Protein AF-A0A3M1Q1D4-F1 (afdb_monomer_lite)

pLDDT: mean 70.72, std 17.5, range [44.91, 97.62]

Secondary structure (DSSP, 8-state):
---PPP----PPPPP---------------PPP-------------------------------SGGGTT-EEEETTEEEEEEEE--BTTTTBPPEEEEE--TTSPBP-PPPS------TT-PPP--------------------PPPP-

Structure (mmCIF, N/CA/C/O backbone):
data_AF-A0A3M1Q1D4-F1
#
_entry.id   AF-A0A3M1Q1D4-F1
#
loop_
_atom_site.group_PDB
_atom_site.id
_atom_site.type_symbol
_atom_site.label_atom_id
_atom_site.label_alt_id
_atom_site.label_comp_id
_atom_site.label_asym_id
_atom_site.label_entity_id
_atom_site.label_seq_id
_atom_site.pdbx_PDB_ins_code
_atom_site.Cartn_x
_atom_site.Cartn_y
_atom_site.Cartn_z
_atom_site.occupancy
_atom_site.B_iso_or_equiv
_atom_site.auth_seq_id
_atom_site.auth_comp_id
_atom_site.auth_asym_id
_atom_site.auth_atom_id
_atom_site.pdbx_PDB_model_num
ATOM 1 N N . MET A 1 1 ? 6.953 40.948 -4.117 1.00 52.94 1 MET A N 1
ATOM 2 C CA . MET A 1 1 ? 7.779 40.137 -5.038 1.00 52.94 1 MET A CA 1
ATOM 3 C C . MET A 1 1 ? 7.141 38.756 -5.130 1.00 52.94 1 MET A C 1
ATOM 5 O O . MET A 1 1 ? 7.172 38.025 -4.154 1.00 52.94 1 MET A O 1
ATOM 9 N N . ARG A 1 2 ? 6.423 38.461 -6.221 1.00 51.28 2 ARG A N 1
ATOM 10 C CA . ARG A 1 2 ? 5.709 37.189 -6.429 1.00 51.28 2 ARG A CA 1
ATOM 11 C C . ARG A 1 2 ? 6.562 36.314 -7.350 1.00 51.28 2 ARG A C 1
ATOM 13 O O . ARG A 1 2 ? 6.656 36.621 -8.533 1.00 51.28 2 ARG A O 1
ATOM 20 N N . SER A 1 3 ? 7.201 35.281 -6.807 1.00 56.69 3 SER A N 1
ATOM 21 C CA . SER A 1 3 ? 7.937 34.296 -7.607 1.00 56.69 3 SER A CA 1
ATOM 22 C C . SER A 1 3 ? 6.979 33.238 -8.142 1.00 56.69 3 SER A C 1
ATOM 24 O O . SER A 1 3 ? 6.451 32.424 -7.389 1.00 56.69 3 SER A O 1
ATOM 26 N N . SER A 1 4 ? 6.763 33.270 -9.454 1.00 66.25 4 SER A N 1
ATOM 27 C CA . SER A 1 4 ? 6.156 32.187 -10.226 1.00 66.25 4 SER A CA 1
ATOM 28 C C . SER A 1 4 ? 7.163 31.048 -10.386 1.00 66.25 4 SER A C 1
ATOM 30 O O . SER A 1 4 ? 8.251 31.264 -10.916 1.00 66.25 4 SER A O 1
ATOM 32 N N . HIS A 1 5 ? 6.800 29.831 -9.980 1.00 55.78 5 HIS A N 1
ATOM 33 C CA . HIS A 1 5 ? 7.556 28.628 -10.333 1.00 55.78 5 HIS A CA 1
ATOM 34 C C . HIS A 1 5 ? 7.029 28.022 -11.647 1.00 55.78 5 HIS A C 1
ATOM 36 O O . HIS A 1 5 ? 5.810 27.917 -11.817 1.00 55.78 5 HIS A O 1
ATOM 42 N N . PRO A 1 6 ? 7.908 27.617 -12.583 1.00 63.44 6 PRO A N 1
ATOM 43 C CA . PRO A 1 6 ? 7.500 27.000 -13.838 1.00 63.44 6 PRO A CA 1
ATOM 44 C C . PRO A 1 6 ? 7.075 25.534 -13.667 1.00 63.44 6 PRO A C 1
ATOM 46 O O . PRO A 1 6 ? 7.658 24.753 -12.916 1.00 63.44 6 PRO A O 1
ATOM 49 N N . LYS A 1 7 ? 6.038 25.182 -14.428 1.00 62.94 7 LYS A N 1
ATOM 50 C CA . LYS A 1 7 ? 5.398 23.871 -14.559 1.00 62.94 7 LYS A CA 1
ATOM 51 C C . LYS A 1 7 ? 6.328 22.917 -15.321 1.00 62.94 7 LYS A C 1
ATOM 53 O O . LYS A 1 7 ? 6.507 23.071 -16.525 1.00 62.94 7 LYS A O 1
ATOM 58 N N . ALA A 1 8 ? 6.924 21.945 -14.631 1.00 61.56 8 ALA A N 1
ATOM 59 C CA . ALA A 1 8 ? 7.730 20.904 -15.265 1.00 61.56 8 ALA A CA 1
ATOM 60 C C . ALA A 1 8 ? 6.822 19.950 -16.063 1.00 61.56 8 ALA A C 1
ATOM 62 O O . ALA A 1 8 ? 6.013 19.213 -15.496 1.00 61.56 8 ALA A O 1
ATOM 63 N N . GLY A 1 9 ? 6.932 20.008 -17.391 1.00 56.81 9 GLY A N 1
ATOM 64 C CA . GLY A 1 9 ? 6.294 19.075 -18.312 1.00 56.81 9 GLY A CA 1
ATOM 65 C C . GLY A 1 9 ? 6.903 17.680 -18.182 1.00 56.81 9 GLY A C 1
ATOM 66 O O . GLY A 1 9 ? 8.122 17.519 -18.195 1.00 56.81 9 GLY A O 1
ATOM 67 N N . ARG A 1 10 ? 6.048 16.663 -18.054 1.00 59.97 10 ARG A N 1
ATOM 68 C CA . ARG A 1 10 ? 6.450 15.257 -18.141 1.00 59.97 10 ARG A CA 1
ATOM 69 C C . ARG A 1 10 ? 6.722 14.911 -19.606 1.00 59.97 10 ARG A C 1
ATOM 71 O O . ARG A 1 10 ? 5.792 14.901 -20.408 1.00 59.97 10 ARG A O 1
ATOM 78 N N . LEU A 1 11 ? 7.977 14.612 -19.936 1.00 61.53 11 LEU A N 1
ATOM 79 C CA . LEU A 1 11 ? 8.327 13.888 -21.156 1.00 61.53 11 LEU A CA 1
ATOM 80 C C . LEU A 1 11 ? 7.963 12.407 -20.973 1.00 61.53 11 LEU A C 1
ATOM 82 O O . LEU A 1 11 ? 8.392 11.780 -20.005 1.00 61.53 11 LEU A O 1
ATOM 86 N N . LEU A 1 12 ? 7.169 11.861 -21.895 1.00 60.12 12 LEU A N 1
ATOM 87 C CA . LEU A 1 12 ? 6.969 10.419 -22.044 1.00 60.12 12 LEU A CA 1
ATOM 88 C C . LEU A 1 12 ? 8.218 9.795 -22.695 1.00 60.12 12 LEU A C 1
ATOM 90 O O . LEU A 1 12 ? 8.723 10.366 -23.666 1.00 60.12 12 LEU A O 1
ATOM 94 N N . PRO A 1 13 ? 8.692 8.623 -22.241 1.00 62.81 13 PRO A N 1
ATOM 95 C CA . PRO A 1 13 ? 9.673 7.849 -22.990 1.00 62.81 13 PRO A CA 1
ATOM 96 C C . PRO A 1 13 ? 9.025 7.127 -24.192 1.00 62.81 13 PRO A C 1
ATOM 98 O O . PRO A 1 13 ? 7.859 6.727 -24.114 1.00 62.81 13 PRO A O 1
ATOM 101 N N . PRO A 1 14 ? 9.765 6.940 -25.303 1.00 59.53 14 PRO A N 1
ATOM 102 C CA . PRO A 1 14 ? 9.305 6.176 -26.457 1.00 59.53 14 PRO A CA 1
ATOM 103 C C . PRO A 1 14 ? 9.261 4.670 -26.165 1.00 59.53 14 PRO A C 1
ATOM 105 O O . PRO A 1 14 ? 10.120 4.119 -25.479 1.00 59.53 14 PRO A O 1
ATOM 108 N N . ALA A 1 15 ? 8.249 4.016 -26.734 1.00 53.25 15 ALA A N 1
ATOM 109 C CA . ALA A 1 15 ? 8.071 2.573 -26.734 1.00 53.25 15 ALA A CA 1
ATOM 110 C C . ALA A 1 15 ? 9.218 1.881 -27.488 1.00 53.25 15 ALA A C 1
ATOM 112 O O . ALA A 1 15 ? 9.375 2.063 -28.696 1.00 53.25 15 ALA A O 1
ATOM 113 N N . THR A 1 16 ? 9.995 1.060 -26.785 1.00 62.22 16 THR A N 1
ATOM 114 C CA . THR A 1 16 ? 11.012 0.206 -27.402 1.00 62.22 16 THR A CA 1
ATOM 115 C C . THR A 1 16 ? 10.384 -1.139 -27.746 1.00 62.22 16 THR A C 1
ATOM 117 O O . THR A 1 16 ? 10.180 -1.990 -26.884 1.00 62.22 16 THR A O 1
ATOM 120 N N . ALA A 1 17 ? 10.054 -1.312 -29.023 1.00 52.94 17 ALA A N 1
ATOM 121 C CA . ALA A 1 17 ? 9.758 -2.604 -29.622 1.00 52.94 17 ALA A CA 1
ATOM 122 C C . ALA A 1 17 ? 11.073 -3.329 -29.962 1.00 52.94 17 ALA A C 1
ATOM 124 O O . ALA A 1 17 ? 11.974 -2.735 -30.551 1.00 52.94 17 ALA A O 1
ATOM 125 N N . GLY A 1 18 ? 11.166 -4.617 -29.627 1.00 45.88 18 GLY A N 1
ATOM 126 C CA . GLY A 1 18 ? 12.268 -5.500 -30.024 1.00 45.88 18 GLY A CA 1
ATOM 127 C C . GLY A 1 18 ? 12.578 -6.529 -28.935 1.00 45.88 18 GLY A C 1
ATOM 128 O O . GLY A 1 18 ? 12.515 -6.214 -27.758 1.00 45.88 18 GLY A O 1
ATOM 129 N N . LEU A 1 19 ? 12.940 -7.775 -29.207 1.00 52.81 19 LEU A N 1
ATOM 130 C CA . LEU A 1 19 ? 13.033 -8.555 -30.436 1.00 52.81 19 LEU A CA 1
ATOM 131 C C . LEU A 1 19 ? 13.211 -10.002 -29.935 1.00 52.81 19 LEU A C 1
ATOM 133 O O . LEU A 1 19 ? 13.942 -10.235 -28.972 1.00 52.81 19 LEU A O 1
ATOM 137 N N . ILE A 1 20 ? 12.506 -10.960 -30.534 1.00 52.69 20 ILE A N 1
ATOM 138 C CA . ILE A 1 20 ? 12.582 -12.380 -30.172 1.00 52.69 20 ILE A CA 1
ATOM 139 C C . ILE A 1 20 ? 13.981 -12.903 -30.519 1.00 52.69 20 ILE A C 1
ATOM 141 O O . ILE A 1 20 ? 14.384 -12.849 -31.678 1.00 52.69 20 ILE A O 1
ATOM 145 N N . ALA A 1 21 ? 14.691 -13.458 -29.535 1.00 53.59 21 ALA A N 1
ATOM 146 C CA . ALA A 1 21 ? 15.892 -14.255 -29.757 1.00 53.59 21 ALA A CA 1
ATOM 147 C C . ALA A 1 21 ? 15.662 -15.673 -29.223 1.00 53.59 21 ALA A C 1
ATOM 149 O O . ALA A 1 21 ? 15.759 -15.943 -28.026 1.00 53.59 21 ALA A O 1
ATOM 150 N N . ALA A 1 22 ? 15.332 -16.576 -30.145 1.00 52.97 22 ALA A N 1
ATOM 151 C CA . ALA A 1 22 ? 15.407 -18.010 -29.934 1.00 52.97 22 ALA A CA 1
ATOM 152 C C . ALA A 1 22 ? 16.884 -18.412 -29.806 1.00 52.97 22 ALA A C 1
ATOM 154 O O . ALA A 1 22 ? 17.673 -18.199 -30.724 1.00 52.97 22 ALA A O 1
ATOM 155 N N . GLY A 1 23 ? 17.252 -18.988 -28.664 1.00 46.62 23 GLY A N 1
ATOM 156 C CA . GLY A 1 23 ? 18.601 -19.469 -28.380 1.00 46.62 23 GLY A CA 1
ATOM 157 C C . GLY A 1 23 ? 18.555 -20.830 -27.701 1.00 46.62 23 GLY A C 1
ATOM 158 O O . GLY A 1 23 ? 18.811 -20.942 -26.507 1.00 46.62 23 GLY A O 1
ATOM 159 N N . MET A 1 24 ? 18.203 -21.865 -28.466 1.00 51.44 24 MET A N 1
ATOM 160 C CA . MET A 1 24 ? 18.479 -23.258 -28.113 1.00 51.44 24 MET A CA 1
ATOM 161 C C . MET A 1 24 ? 19.984 -23.505 -28.218 1.00 51.44 24 MET A C 1
ATOM 163 O O . MET A 1 24 ? 20.507 -23.530 -29.327 1.00 51.44 24 MET A O 1
ATOM 167 N N . LEU A 1 25 ? 20.658 -23.784 -27.101 1.00 61.81 25 LEU A N 1
ATOM 168 C CA . LEU A 1 25 ? 21.885 -24.582 -27.112 1.00 61.81 25 LEU A CA 1
ATOM 169 C C . LEU A 1 25 ? 21.900 -25.543 -25.918 1.00 61.81 25 LEU A C 1
ATOM 171 O O . LEU A 1 25 ? 22.010 -25.150 -24.758 1.00 61.81 25 LEU A O 1
ATOM 175 N N . LEU A 1 26 ? 21.776 -26.824 -26.265 1.0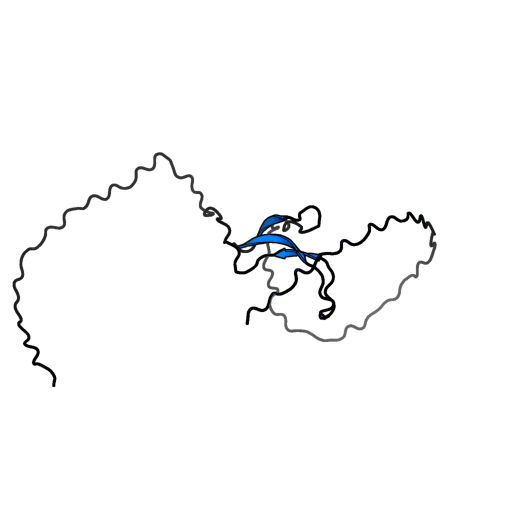0 50.53 26 LEU A N 1
ATOM 176 C CA . LEU A 1 26 ? 22.012 -27.997 -25.434 1.00 50.53 26 LEU A CA 1
ATOM 177 C C . LEU A 1 26 ? 23.382 -27.909 -24.744 1.00 50.53 26 LEU A C 1
ATOM 179 O O . LEU A 1 26 ? 24.404 -27.739 -25.408 1.00 50.53 26 LEU A O 1
ATOM 183 N N . ARG A 1 27 ? 23.422 -28.169 -23.434 1.00 52.00 27 ARG A N 1
ATOM 184 C CA . ARG A 1 27 ? 24.630 -28.662 -22.764 1.00 52.00 27 ARG A CA 1
ATOM 185 C C . ARG A 1 27 ? 24.367 -30.044 -22.188 1.00 52.00 27 ARG A C 1
ATOM 187 O O . ARG A 1 27 ? 23.690 -30.204 -21.178 1.00 52.00 27 ARG A O 1
ATOM 194 N N . ALA A 1 28 ? 24.910 -31.029 -22.890 1.00 49.28 28 ALA A N 1
ATOM 195 C CA . ALA A 1 28 ? 25.091 -32.385 -22.418 1.00 49.28 28 ALA A CA 1
ATOM 196 C C . ALA A 1 28 ? 26.259 -32.453 -21.418 1.00 49.28 28 ALA A C 1
ATOM 198 O O . ALA A 1 28 ? 27.289 -31.819 -21.632 1.00 49.28 28 ALA A O 1
ATOM 199 N N . GLY A 1 29 ? 26.094 -33.293 -20.393 1.00 49.72 29 GLY A N 1
ATOM 200 C CA . GLY A 1 29 ? 27.177 -34.056 -19.771 1.00 49.72 29 GLY A CA 1
ATOM 201 C C . GLY A 1 29 ? 28.006 -33.357 -18.694 1.00 49.72 29 GLY A C 1
ATOM 202 O O . GLY A 1 29 ? 28.889 -32.567 -19.002 1.00 49.72 29 GLY A O 1
ATOM 203 N N . ALA A 1 30 ? 27.797 -33.757 -17.437 1.00 49.31 30 ALA A N 1
ATOM 204 C CA . ALA A 1 30 ? 28.830 -34.405 -16.618 1.00 49.31 30 ALA A CA 1
ATOM 205 C C . ALA A 1 30 ? 28.286 -34.670 -15.207 1.00 49.31 30 ALA A C 1
ATOM 207 O O . ALA A 1 30 ? 28.019 -33.748 -14.441 1.00 49.31 30 ALA A O 1
ATOM 208 N N . THR A 1 31 ? 28.152 -35.947 -14.868 1.00 51.12 31 THR A N 1
ATOM 209 C CA . THR A 1 31 ? 27.943 -36.441 -13.506 1.00 51.12 31 THR A CA 1
ATOM 210 C C . THR A 1 31 ? 29.311 -36.610 -12.841 1.00 51.12 31 THR A C 1
ATOM 212 O O . THR A 1 31 ? 30.090 -37.435 -13.319 1.00 51.12 31 THR A O 1
ATOM 215 N N . PRO A 1 32 ? 29.630 -35.910 -11.742 1.00 59.16 32 PRO A N 1
ATOM 216 C CA . PRO A 1 32 ? 30.645 -36.389 -10.816 1.00 59.16 32 PRO A CA 1
ATOM 217 C C . PRO A 1 32 ? 29.986 -37.143 -9.655 1.00 59.16 32 PRO A C 1
ATOM 219 O O . PRO A 1 32 ? 29.130 -36.626 -8.937 1.00 59.16 32 PRO A O 1
ATOM 222 N N . LEU A 1 33 ? 30.403 -38.397 -9.501 1.00 55.31 33 LEU A N 1
ATOM 223 C CA . LEU A 1 33 ? 30.164 -39.228 -8.329 1.00 55.31 33 LEU A CA 1
ATOM 224 C C . LEU A 1 33 ? 30.919 -38.658 -7.112 1.00 55.31 33 LEU A C 1
ATOM 226 O O . LEU A 1 33 ? 32.084 -38.295 -7.225 1.00 55.31 33 LEU A O 1
ATOM 230 N N . ALA A 1 34 ? 30.222 -38.636 -5.973 1.00 51.66 34 ALA A N 1
ATOM 231 C CA . ALA A 1 34 ? 30.690 -38.835 -4.595 1.00 51.66 34 ALA A CA 1
ATOM 232 C C . ALA A 1 34 ? 32.021 -38.203 -4.125 1.00 51.66 34 ALA A C 1
ATOM 234 O O . ALA A 1 34 ? 33.092 -38.676 -4.485 1.00 51.66 34 ALA A O 1
ATOM 235 N N . GLN A 1 35 ? 31.945 -37.308 -3.125 1.00 55.06 35 GLN A N 1
ATOM 236 C CA . GLN A 1 35 ? 32.935 -37.255 -2.035 1.00 55.06 35 GLN A CA 1
ATOM 237 C C . GLN A 1 35 ? 32.271 -37.003 -0.662 1.00 55.06 35 GLN A C 1
ATOM 239 O O . GLN A 1 35 ? 31.795 -35.916 -0.353 1.00 55.06 35 GLN A O 1
ATOM 244 N N . THR A 1 36 ? 32.262 -38.069 0.144 1.00 53.00 36 THR A N 1
ATOM 245 C CA . THR A 1 36 ? 32.440 -38.135 1.616 1.00 53.00 36 THR A CA 1
ATOM 246 C C . THR A 1 36 ? 33.595 -37.200 2.049 1.00 53.00 36 THR A C 1
ATOM 248 O O . THR A 1 36 ? 34.565 -37.113 1.312 1.00 53.00 36 THR A O 1
ATOM 251 N N . SER A 1 37 ? 33.682 -36.518 3.201 1.00 60.50 37 SER A N 1
ATOM 252 C CA . SER A 1 37 ? 32.949 -36.482 4.478 1.00 60.50 37 SER A CA 1
ATOM 253 C C . SER A 1 37 ? 33.583 -35.346 5.355 1.00 60.50 37 SER A C 1
ATOM 255 O O . SER A 1 37 ? 34.005 -34.345 4.779 1.00 60.50 37 SER A O 1
ATOM 257 N N . PRO A 1 38 ? 33.660 -35.398 6.701 1.00 60.34 38 PRO A N 1
ATOM 258 C CA . PRO A 1 38 ? 32.968 -34.510 7.633 1.00 60.34 38 PRO A CA 1
ATOM 259 C C . PRO A 1 38 ? 33.905 -33.502 8.331 1.00 60.34 38 PRO A C 1
ATOM 261 O O . PRO A 1 38 ? 34.955 -33.870 8.852 1.00 60.34 38 PRO A O 1
ATOM 264 N N . ASN A 1 39 ? 33.512 -32.231 8.430 1.00 52.38 39 ASN A N 1
ATOM 265 C CA . ASN A 1 39 ? 34.173 -31.295 9.347 1.00 52.38 39 ASN A CA 1
ATOM 266 C C . ASN A 1 39 ? 33.213 -30.184 9.806 1.00 52.38 39 ASN A C 1
ATOM 268 O O . ASN A 1 39 ? 33.340 -29.029 9.416 1.00 52.38 39 ASN A O 1
ATO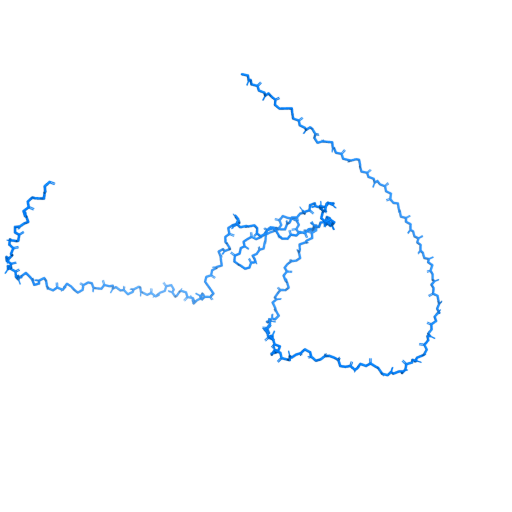M 272 N N . GLN A 1 40 ? 32.203 -30.549 10.602 1.00 51.38 40 GLN A N 1
ATOM 273 C CA . GLN A 1 40 ? 31.429 -29.589 11.395 1.00 51.38 40 GLN A CA 1
ATOM 274 C C . GLN A 1 40 ? 31.769 -29.803 12.866 1.00 51.38 40 GLN A C 1
ATOM 276 O O . GLN A 1 40 ? 31.093 -30.537 13.584 1.00 51.38 40 GLN A O 1
ATOM 281 N N . SER A 1 41 ? 32.866 -29.179 13.287 1.00 59.19 41 SER A N 1
ATOM 282 C CA . SER A 1 41 ? 33.208 -29.029 14.696 1.00 59.19 41 SER A CA 1
ATOM 283 C C . SER A 1 41 ? 32.782 -27.635 15.147 1.00 59.19 41 SER A C 1
ATOM 285 O O . SER A 1 41 ? 33.429 -26.655 14.803 1.00 59.19 41 SER A O 1
ATOM 287 N N . GLY A 1 42 ? 31.687 -27.595 15.907 1.00 54.03 42 GLY A N 1
ATOM 288 C CA . GLY A 1 42 ? 31.493 -26.692 17.039 1.00 54.03 42 GLY A CA 1
ATOM 289 C C . GLY A 1 42 ? 31.290 -25.205 16.761 1.00 54.03 42 GLY A C 1
ATOM 290 O O . GLY A 1 42 ? 32.240 -24.443 16.807 1.00 54.03 42 GLY A O 1
ATOM 291 N N . GLU A 1 43 ? 30.029 -24.780 16.718 1.00 47.59 43 GLU A N 1
ATOM 292 C CA . GLU A 1 43 ? 29.584 -23.717 17.624 1.00 47.59 43 GLU A CA 1
ATOM 293 C C . GLU A 1 43 ? 28.082 -23.877 17.875 1.00 47.59 43 GLU A C 1
ATOM 295 O O . GLU A 1 43 ? 27.269 -23.927 16.956 1.00 47.59 43 GLU A O 1
ATOM 300 N N . SER A 1 44 ? 27.741 -24.082 19.143 1.00 56.25 44 SER A N 1
ATOM 301 C CA . SER A 1 44 ? 26.389 -24.320 19.630 1.00 56.25 44 SER A CA 1
ATOM 302 C C . SER A 1 44 ? 25.809 -22.976 20.072 1.00 56.25 44 SER A C 1
ATOM 304 O O . SER A 1 44 ? 26.208 -22.487 21.132 1.00 56.25 44 SER A O 1
ATOM 306 N N . PRO A 1 45 ? 24.909 -22.324 19.312 1.00 53.78 45 PRO A N 1
ATOM 307 C CA . PRO A 1 45 ? 24.090 -21.278 19.890 1.00 53.78 45 PRO A CA 1
ATOM 308 C C . PRO A 1 45 ? 23.071 -21.953 20.808 1.00 53.78 45 PRO A C 1
ATOM 310 O O . PRO A 1 45 ? 22.338 -22.853 20.397 1.00 53.78 45 PRO A O 1
ATOM 313 N N . ALA A 1 46 ? 23.074 -21.533 22.072 1.00 52.69 46 ALA A N 1
ATOM 314 C CA . ALA A 1 46 ? 22.119 -21.943 23.086 1.00 52.69 46 ALA A CA 1
ATOM 315 C C . ALA A 1 46 ? 20.704 -22.032 22.496 1.00 52.69 46 ALA A C 1
ATOM 317 O O . ALA A 1 46 ? 20.175 -21.057 21.959 1.00 52.69 46 ALA A O 1
ATOM 318 N N . ALA A 1 47 ? 20.117 -23.223 22.598 1.00 47.75 47 ALA A N 1
ATOM 319 C CA . ALA A 1 47 ? 18.735 -23.494 22.258 1.00 47.75 47 ALA A CA 1
ATOM 320 C C . ALA A 1 47 ? 17.816 -22.637 23.143 1.00 47.75 47 ALA A C 1
ATOM 322 O O . ALA A 1 47 ? 17.410 -23.042 24.230 1.00 47.75 47 ALA A O 1
ATOM 323 N N . GLY A 1 48 ? 17.480 -21.439 22.668 1.00 50.88 48 GLY A N 1
ATOM 324 C CA . GLY A 1 48 ? 16.166 -20.885 22.951 1.00 50.88 48 GLY A CA 1
ATOM 325 C C . GLY A 1 48 ? 15.117 -21.846 22.378 1.00 50.88 48 GLY A C 1
ATOM 326 O O . GLY A 1 48 ? 15.395 -22.504 21.368 1.00 50.88 48 GLY A O 1
ATOM 327 N N . PRO A 1 49 ? 13.937 -21.984 23.005 1.00 62.56 49 PRO A N 1
ATOM 328 C CA . PRO A 1 49 ? 12.873 -22.787 22.421 1.00 62.56 49 PRO A CA 1
ATOM 329 C C . PRO A 1 49 ? 12.628 -22.299 20.986 1.00 62.56 49 PRO A C 1
ATOM 331 O O . PRO A 1 49 ? 12.620 -21.080 20.767 1.00 62.56 49 PRO A O 1
ATOM 334 N N . PRO A 1 50 ? 12.426 -23.193 19.997 1.00 47.03 50 PRO A N 1
ATOM 335 C CA . PRO A 1 50 ? 11.846 -22.747 18.748 1.00 47.03 50 PRO A CA 1
ATOM 336 C C . PRO A 1 50 ? 10.515 -22.107 19.138 1.00 47.03 50 PRO A C 1
ATOM 338 O O . PRO A 1 50 ? 9.629 -22.774 19.674 1.00 47.03 50 PRO A O 1
ATOM 341 N N . SER A 1 51 ? 10.386 -20.796 18.926 1.00 50.25 51 SER A N 1
ATOM 342 C CA . SER A 1 51 ? 9.071 -20.183 18.792 1.00 50.25 51 SER A CA 1
ATOM 343 C C . SER A 1 51 ? 8.464 -20.766 17.524 1.00 50.25 51 SER A C 1
ATOM 345 O O . SER A 1 51 ? 8.414 -20.126 16.479 1.00 50.25 51 SER A O 1
ATOM 347 N N . SER A 1 52 ? 8.022 -22.016 17.623 1.00 47.97 52 SER A N 1
ATOM 348 C CA . SER A 1 52 ? 6.983 -22.599 16.801 1.00 47.97 52 SER A CA 1
ATOM 349 C C . SER A 1 52 ? 5.697 -21.888 17.199 1.00 47.97 52 SER A C 1
ATOM 351 O O . SER A 1 52 ? 4.812 -22.448 17.838 1.00 47.97 52 SER A O 1
ATOM 353 N N . GLY A 1 53 ? 5.626 -20.598 16.864 1.00 48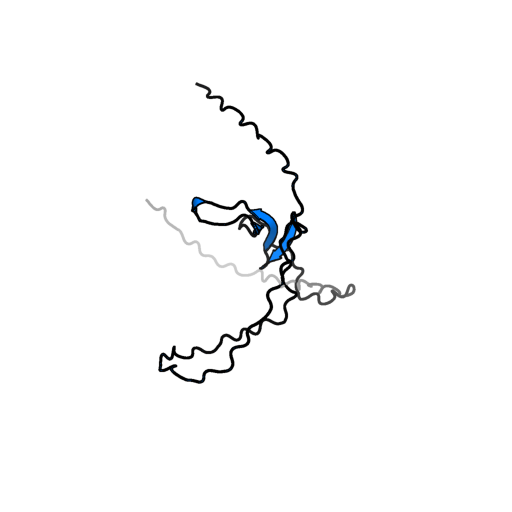.22 53 GLY A N 1
ATOM 354 C CA . GLY A 1 53 ? 4.360 -19.958 16.586 1.00 48.22 53 GLY A CA 1
ATOM 355 C C . GLY A 1 53 ? 3.847 -20.658 15.346 1.00 48.22 53 GLY A C 1
ATOM 356 O O . GLY A 1 53 ? 4.175 -20.270 14.226 1.00 48.22 53 GLY A O 1
ATOM 357 N N . GLU A 1 54 ? 3.154 -21.765 15.573 1.00 44.91 54 GLU A N 1
ATOM 358 C CA . GLU A 1 54 ? 2.415 -22.512 14.578 1.00 44.91 54 GLU A CA 1
ATOM 359 C C . GLU A 1 54 ? 1.411 -21.531 13.973 1.00 44.91 54 GLU A C 1
ATOM 361 O O . GLU A 1 54 ? 0.330 -21.277 14.497 1.00 44.91 54 GLU A O 1
ATOM 366 N N . THR A 1 55 ? 1.841 -20.854 12.911 1.00 51.84 55 THR A N 1
ATOM 367 C CA . THR A 1 55 ? 0.950 -20.062 12.084 1.00 51.84 55 THR A CA 1
ATOM 368 C C . THR A 1 55 ? 0.137 -21.118 11.364 1.00 51.84 55 THR A C 1
ATOM 370 O O . THR A 1 55 ? 0.675 -21.836 10.519 1.00 51.84 55 THR A O 1
ATOM 373 N N . ALA A 1 56 ? -1.132 -21.268 11.757 1.00 59.38 56 ALA A N 1
ATOM 374 C CA . ALA A 1 56 ? -2.128 -22.008 10.988 1.00 59.38 56 ALA A CA 1
ATOM 375 C C . ALA A 1 56 ? -1.943 -21.689 9.492 1.00 59.38 56 ALA A C 1
ATOM 377 O O . ALA A 1 56 ? -1.479 -20.584 9.204 1.00 59.38 56 ALA A O 1
ATOM 378 N N . PRO A 1 57 ? -2.269 -22.592 8.546 1.00 45.66 57 PRO A N 1
ATOM 379 C CA . PRO A 1 57 ? -2.195 -22.303 7.115 1.00 45.66 57 PRO A CA 1
ATOM 380 C C . PRO A 1 57 ? -3.112 -21.119 6.791 1.00 45.66 57 PRO A C 1
ATOM 382 O O . PRO A 1 57 ? -4.281 -21.268 6.453 1.00 45.66 57 PRO A O 1
ATOM 385 N N . GLY A 1 58 ? -2.570 -19.922 6.989 1.00 49.44 58 GLY A N 1
ATOM 386 C CA . GLY A 1 58 ? -3.189 -18.657 6.711 1.00 49.44 58 GLY A CA 1
ATOM 387 C C . GLY A 1 58 ? -3.252 -18.592 5.212 1.00 49.44 58 GLY A C 1
ATOM 388 O O . GLY A 1 58 ? -2.233 -18.774 4.540 1.00 49.44 58 GLY A O 1
ATOM 389 N N . GLU A 1 59 ? -4.467 -18.409 4.715 1.00 58.50 59 GLU A N 1
ATOM 390 C CA . GLU A 1 59 ? -4.744 -18.073 3.333 1.00 58.50 59 GLU A CA 1
ATOM 391 C C . GLU A 1 59 ? -3.613 -17.188 2.803 1.00 58.50 59 GLU A C 1
ATOM 393 O O . GLU A 1 59 ? -3.327 -16.129 3.371 1.00 58.50 59 GLU A O 1
ATOM 398 N N . ALA A 1 60 ? -2.862 -17.714 1.827 1.00 66.06 60 ALA A N 1
ATOM 399 C CA . ALA A 1 60 ? -1.610 -17.109 1.403 1.00 66.06 60 ALA A CA 1
ATOM 400 C C . ALA A 1 60 ? -1.869 -15.635 1.088 1.00 66.06 60 ALA A C 1
ATOM 402 O O . ALA A 1 60 ? -2.736 -15.330 0.267 1.00 66.06 60 ALA A O 1
ATOM 403 N N . ALA A 1 61 ? -1.147 -14.740 1.772 1.00 70.81 61 ALA A N 1
ATOM 404 C CA . ALA A 1 61 ? -1.326 -13.303 1.624 1.00 70.81 61 ALA A CA 1
ATOM 405 C C . ALA A 1 61 ? -1.417 -12.935 0.132 1.00 70.81 61 ALA A C 1
ATOM 407 O O . ALA A 1 61 ? -0.602 -13.426 -0.664 1.00 70.81 61 ALA A O 1
ATOM 408 N N . PRO A 1 62 ? -2.391 -12.099 -0.270 1.00 85.69 62 PRO A N 1
ATOM 409 C CA . PRO A 1 62 ? -2.603 -11.799 -1.675 1.00 85.69 62 PRO A CA 1
ATOM 410 C C . PRO A 1 62 ? -1.325 -11.210 -2.277 1.00 85.69 62 PRO A C 1
ATOM 412 O O . PRO A 1 62 ? -0.652 -10.363 -1.673 1.00 85.69 62 PRO A O 1
ATOM 415 N N . ARG A 1 63 ? -0.963 -11.689 -3.471 1.00 92.56 63 ARG A N 1
ATOM 416 C CA . ARG A 1 63 ? 0.222 -11.191 -4.174 1.00 92.56 63 ARG A CA 1
ATOM 417 C C . ARG A 1 63 ? -0.018 -9.747 -4.601 1.00 92.56 63 ARG A C 1
ATOM 419 O O . ARG A 1 63 ? -1.102 -9.407 -5.062 1.00 92.56 63 ARG A O 1
ATOM 426 N N . CYS A 1 64 ? 1.012 -8.919 -4.467 1.00 95.94 64 CYS A N 1
ATOM 427 C CA . CYS A 1 64 ? 1.039 -7.589 -5.057 1.00 95.94 64 CYS A CA 1
ATOM 428 C C . CYS A 1 64 ? 2.002 -7.603 -6.243 1.00 95.94 64 CYS A C 1
ATOM 430 O O . CYS A 1 64 ? 3.221 -7.600 -6.074 1.00 95.94 64 CYS A O 1
ATOM 432 N N . ASP A 1 65 ? 1.433 -7.667 -7.439 1.00 96.94 65 ASP A N 1
ATOM 433 C CA . ASP A 1 65 ? 2.131 -7.630 -8.718 1.00 96.94 65 ASP A CA 1
ATOM 434 C C . ASP A 1 65 ? 1.384 -6.700 -9.687 1.00 96.94 65 ASP A C 1
ATOM 436 O O . ASP A 1 65 ? 0.369 -6.100 -9.331 1.00 96.94 65 ASP A O 1
ATOM 440 N N . ALA A 1 66 ? 1.890 -6.570 -10.914 1.00 96.38 66 ALA A N 1
ATOM 441 C CA . ALA A 1 66 ? 1.318 -5.675 -11.916 1.00 96.38 66 ALA A CA 1
ATOM 442 C C . ALA A 1 66 ? -0.154 -5.978 -12.249 1.00 96.38 66 ALA A C 1
ATOM 444 O O . ALA A 1 66 ? -0.897 -5.062 -12.585 1.00 96.38 66 ALA A O 1
ATOM 445 N N . ALA A 1 67 ? -0.594 -7.238 -12.148 1.00 96.31 67 ALA A N 1
ATOM 446 C CA . ALA A 1 67 ? -1.986 -7.601 -12.410 1.00 96.31 67 ALA A CA 1
ATOM 447 C C . ALA A 1 67 ? -2.929 -7.181 -11.268 1.00 96.31 67 ALA A C 1
ATOM 449 O O . ALA A 1 67 ? -4.135 -7.086 -11.477 1.00 96.31 67 ALA A O 1
ATOM 450 N N . HIS A 1 68 ? -2.378 -6.912 -10.082 1.00 95.44 68 HIS A N 1
ATOM 451 C CA . HIS A 1 68 ? -3.113 -6.561 -8.867 1.00 95.44 68 HIS A CA 1
ATOM 452 C C . HIS A 1 68 ? -2.881 -5.104 -8.433 1.00 95.44 68 HIS A C 1
ATOM 454 O O . HIS A 1 68 ? -3.250 -4.717 -7.321 1.00 95.44 68 HIS A O 1
ATOM 460 N N . GLU A 1 69 ? -2.275 -4.276 -9.288 1.00 96.44 69 GLU A N 1
ATOM 461 C CA . GLU A 1 69 ? -2.099 -2.856 -8.999 1.00 96.44 69 GLU A CA 1
ATOM 462 C C . GLU A 1 69 ? -3.456 -2.173 -8.769 1.00 96.44 69 GLU A C 1
ATOM 464 O O . GLU A 1 69 ? -4.402 -2.329 -9.539 1.00 96.44 69 GLU A O 1
ATOM 469 N N . GLY A 1 70 ? -3.554 -1.403 -7.685 1.00 95.56 70 GLY A N 1
ATOM 470 C CA . GLY A 1 70 ? -4.781 -0.714 -7.293 1.00 95.56 70 GLY A CA 1
ATOM 471 C C . GLY A 1 70 ? -5.738 -1.547 -6.436 1.00 95.56 70 GLY A C 1
ATOM 472 O O . GLY A 1 70 ? -6.698 -0.989 -5.905 1.00 95.56 70 GLY A O 1
ATOM 473 N N . ILE A 1 71 ? -5.477 -2.843 -6.239 1.00 95.56 71 ILE A N 1
ATOM 474 C CA . ILE A 1 71 ? -6.267 -3.685 -5.332 1.00 95.56 71 ILE A CA 1
ATOM 475 C C . ILE A 1 71 ? -5.948 -3.334 -3.876 1.00 95.56 71 ILE A C 1
ATOM 477 O O . ILE A 1 71 ? -4.812 -2.998 -3.528 1.00 95.56 71 ILE A O 1
ATOM 481 N N . VAL A 1 72 ? -6.967 -3.423 -3.021 1.00 93.94 72 VAL A N 1
ATOM 482 C CA . VAL A 1 72 ? -6.849 -3.245 -1.572 1.00 93.94 72 VAL A CA 1
ATOM 483 C C . VAL A 1 72 ? -6.948 -4.580 -0.844 1.00 93.94 72 VAL A C 1
ATOM 485 O O . VAL A 1 72 ? -7.736 -5.445 -1.220 1.00 93.94 72 VAL A O 1
ATOM 488 N N . ALA A 1 73 ? -6.161 -4.734 0.215 1.00 92.62 73 ALA A N 1
ATOM 489 C CA . ALA A 1 73 ? -6.201 -5.889 1.101 1.00 92.62 73 ALA A CA 1
ATOM 490 C C . ALA A 1 73 ? -5.992 -5.445 2.550 1.00 92.62 73 ALA A C 1
ATOM 492 O O . ALA A 1 73 ? -5.342 -4.431 2.815 1.00 92.62 73 ALA A O 1
ATOM 493 N N . CYS A 1 74 ? -6.560 -6.196 3.491 1.00 91.25 74 CYS A N 1
ATOM 494 C CA . CYS A 1 74 ? -6.400 -5.913 4.907 1.00 91.25 74 CYS A CA 1
ATOM 495 C C . CYS A 1 74 ? -5.196 -6.663 5.478 1.00 91.25 74 CYS A C 1
ATOM 497 O O . CYS A 1 74 ? -5.168 -7.891 5.443 1.00 91.25 74 CYS A O 1
ATOM 499 N N . PHE A 1 75 ? -4.242 -5.940 6.062 1.00 90.31 75 PHE A N 1
ATOM 500 C CA . PHE A 1 75 ? -3.123 -6.532 6.793 1.00 90.31 75 PHE A CA 1
ATOM 501 C C . PHE A 1 75 ? -3.035 -5.913 8.180 1.00 90.31 75 PHE A C 1
ATOM 503 O O . PHE A 1 75 ? -2.994 -4.694 8.307 1.00 90.31 75 PHE A O 1
ATOM 510 N N . ALA A 1 76 ? -3.010 -6.751 9.220 1.00 89.25 76 ALA A N 1
ATOM 511 C CA . ALA A 1 76 ? -2.896 -6.305 10.612 1.00 89.25 76 ALA A CA 1
ATOM 512 C C . ALA A 1 76 ? -3.885 -5.171 10.976 1.00 89.25 76 ALA A C 1
ATOM 514 O O . ALA A 1 76 ? -3.507 -4.179 11.592 1.00 89.25 76 ALA A O 1
ATOM 515 N N . ASN A 1 77 ? -5.152 -5.316 10.566 1.00 89.19 77 ASN A N 1
ATOM 516 C CA . ASN A 1 77 ? -6.222 -4.329 10.761 1.00 89.19 77 ASN A CA 1
ATOM 517 C C . ASN A 1 77 ? -6.012 -2.975 10.044 1.00 89.19 77 ASN A C 1
ATOM 519 O O . ASN A 1 77 ? -6.680 -1.997 10.367 1.00 89.19 77 ASN A O 1
ATOM 523 N N . VAL A 1 78 ? -5.122 -2.901 9.053 1.00 93.12 78 VAL A N 1
ATOM 524 C CA . VAL A 1 78 ? -4.880 -1.706 8.233 1.00 93.12 78 VAL A CA 1
ATOM 525 C C . VAL A 1 78 ? -5.204 -2.000 6.772 1.00 93.12 78 VAL A C 1
ATOM 527 O O . VAL A 1 78 ? -4.824 -3.040 6.230 1.00 93.12 78 VAL A O 1
ATOM 530 N N . LEU A 1 79 ? -5.908 -1.074 6.118 1.00 93.81 79 LEU A N 1
ATOM 531 C CA . LEU A 1 79 ? -6.234 -1.187 4.702 1.00 93.81 79 LEU A CA 1
ATOM 532 C C . LEU A 1 79 ? -5.017 -0.810 3.845 1.00 93.81 79 LEU A C 1
ATOM 534 O O . LEU A 1 79 ? -4.671 0.366 3.718 1.00 93.81 79 LEU A O 1
ATOM 538 N N . CYS A 1 80 ? -4.388 -1.798 3.220 1.00 95.19 80 CYS A N 1
ATOM 539 C CA . CYS A 1 80 ? -3.223 -1.600 2.365 1.00 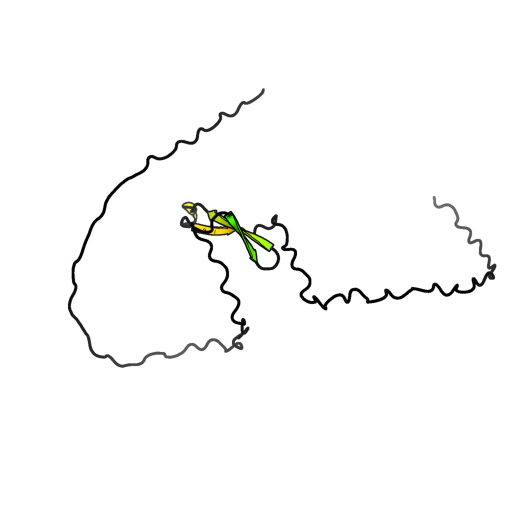95.19 80 CYS A CA 1
ATOM 540 C C . CYS A 1 80 ? -3.603 -1.586 0.887 1.00 95.19 80 CYS A C 1
ATOM 542 O O . CYS A 1 80 ? -4.517 -2.289 0.461 1.00 95.19 80 CYS A O 1
ATOM 544 N N . LEU A 1 81 ? -2.867 -0.809 0.091 1.00 95.88 81 LEU A N 1
ATOM 545 C CA . LEU A 1 81 ? -3.049 -0.708 -1.359 1.00 95.88 81 LEU A CA 1
ATOM 546 C C . LEU A 1 81 ? -1.844 -1.305 -2.084 1.00 95.88 81 LEU A C 1
ATOM 548 O O . LEU A 1 81 ? -0.714 -0.918 -1.795 1.00 95.88 81 LEU A O 1
ATOM 552 N N . CYS A 1 82 ? -2.064 -2.188 -3.054 1.00 97.31 82 CYS A N 1
ATOM 553 C CA . CYS A 1 82 ? -0.986 -2.643 -3.922 1.00 97.31 82 CYS A CA 1
ATOM 554 C C . CYS A 1 82 ? -0.645 -1.550 -4.938 1.00 97.31 82 CYS A C 1
ATOM 556 O O . CYS A 1 82 ? -1.515 -1.085 -5.679 1.00 97.31 82 CYS A O 1
ATOM 558 N N . ARG A 1 83 ? 0.619 -1.119 -4.978 1.00 97.31 83 ARG A N 1
ATOM 559 C CA . ARG A 1 83 ? 1.081 -0.102 -5.931 1.00 97.31 83 ARG A CA 1
ATOM 560 C C . ARG A 1 83 ? 2.511 -0.324 -6.390 1.00 97.31 83 ARG A C 1
ATOM 562 O O . ARG A 1 83 ? 3.317 -0.941 -5.692 1.00 97.31 83 ARG A O 1
ATOM 569 N N . PHE A 1 84 ? 2.831 0.239 -7.550 1.00 97.62 84 PHE A N 1
ATOM 570 C CA . PHE A 1 84 ? 4.204 0.326 -8.014 1.00 97.62 84 PHE A CA 1
ATOM 571 C C . PHE A 1 84 ? 5.012 1.322 -7.172 1.00 97.62 84 PHE A C 1
ATOM 573 O O . PHE A 1 84 ? 4.643 2.490 -7.023 1.00 97.62 84 PHE A O 1
ATOM 580 N N . HIS A 1 85 ? 6.138 0.857 -6.642 1.00 96.38 85 HIS A N 1
ATOM 581 C CA . HIS A 1 85 ? 7.144 1.681 -5.995 1.00 96.38 85 HIS A CA 1
ATOM 582 C C . HIS A 1 85 ? 8.358 1.790 -6.919 1.00 96.38 85 HIS A C 1
ATOM 584 O O . HIS A 1 85 ? 9.013 0.770 -7.170 1.00 96.38 85 HIS A O 1
ATOM 590 N N . PRO A 1 86 ? 8.682 3.004 -7.403 1.00 95.88 86 PRO A N 1
ATOM 591 C CA . PRO A 1 86 ? 9.920 3.200 -8.129 1.00 95.88 86 PRO A CA 1
ATOM 592 C C . PRO A 1 86 ? 11.098 2.910 -7.196 1.00 95.88 86 PRO A C 1
ATOM 594 O O . PRO A 1 86 ? 11.080 3.243 -6.006 1.00 95.88 86 PRO A O 1
ATOM 597 N N . GLY A 1 87 ? 12.108 2.265 -7.752 1.00 94.25 87 GLY A N 1
ATOM 598 C CA . GLY A 1 87 ? 13.360 1.969 -7.100 1.00 94.25 87 GLY A CA 1
ATOM 599 C C . GLY A 1 87 ? 14.089 3.246 -6.703 1.00 94.25 87 GLY A C 1
ATOM 600 O O . GLY A 1 87 ? 13.911 4.319 -7.283 1.00 94.25 87 GLY A O 1
ATOM 601 N N . ASP A 1 88 ? 14.948 3.114 -5.701 1.00 94.81 88 ASP A N 1
ATOM 602 C CA . ASP A 1 88 ? 15.822 4.187 -5.248 1.00 94.81 88 ASP A CA 1
ATOM 603 C C . ASP A 1 88 ? 17.264 3.771 -5.532 1.00 94.81 88 ASP A C 1
ATOM 605 O O . ASP A 1 88 ? 17.823 2.896 -4.862 1.00 94.81 88 ASP A O 1
ATOM 609 N N . ALA A 1 89 ? 17.869 4.409 -6.536 1.00 94.00 89 ALA A N 1
ATOM 610 C CA . ALA A 1 89 ? 19.245 4.143 -6.935 1.00 94.00 89 ALA A CA 1
ATOM 611 C C . ALA A 1 89 ? 20.247 4.433 -5.806 1.00 94.00 89 ALA A C 1
ATOM 613 O O . ALA A 1 89 ? 21.229 3.702 -5.666 1.00 94.00 89 ALA A O 1
ATOM 614 N N . ALA A 1 90 ? 19.990 5.436 -4.957 1.00 96.38 90 ALA A N 1
ATOM 615 C CA . ALA A 1 90 ? 20.870 5.765 -3.837 1.00 96.38 90 ALA A CA 1
ATOM 616 C C . ALA A 1 90 ? 20.870 4.653 -2.780 1.00 96.38 90 ALA A C 1
ATOM 618 O O . ALA A 1 90 ? 21.900 4.370 -2.167 1.00 96.38 90 ALA A O 1
ATOM 619 N N . ARG A 1 91 ? 19.730 3.975 -2.606 1.00 95.62 91 ARG A N 1
ATOM 620 C CA . ARG A 1 91 ? 19.582 2.840 -1.683 1.00 95.62 91 ARG A CA 1
ATOM 621 C C . ARG A 1 91 ? 19.762 1.477 -2.352 1.00 95.62 91 ARG A C 1
ATOM 623 O O . ARG A 1 91 ? 19.626 0.462 -1.676 1.00 95.62 91 ARG A O 1
ATOM 630 N N . LYS A 1 92 ? 20.068 1.443 -3.655 1.00 95.69 92 LYS A N 1
ATOM 631 C CA . LYS A 1 92 ? 20.133 0.220 -4.477 1.00 95.69 92 LYS A CA 1
ATOM 632 C C . LYS A 1 92 ? 18.853 -0.624 -4.386 1.00 95.69 92 LYS A C 1
ATOM 634 O O . LYS A 1 92 ? 18.911 -1.851 -4.402 1.00 95.69 92 LYS A O 1
ATOM 639 N N . LEU A 1 93 ? 17.697 0.027 -4.265 1.00 95.12 93 LEU A N 1
ATOM 640 C CA . LEU A 1 93 ? 16.407 -0.655 -4.267 1.00 95.12 93 LEU A CA 1
ATOM 641 C C . LEU A 1 93 ? 15.891 -0.759 -5.706 1.00 95.12 93 LEU A C 1
ATOM 643 O O . LEU A 1 93 ? 15.804 0.273 -6.369 1.00 95.12 93 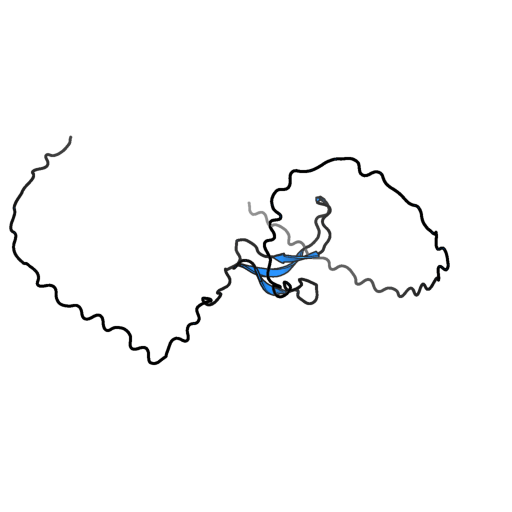LEU A O 1
ATOM 647 N N . PRO A 1 94 ? 15.523 -1.960 -6.184 1.00 95.62 94 PRO A N 1
ATOM 648 C CA . PRO A 1 94 ? 14.902 -2.111 -7.490 1.00 95.62 94 PRO A CA 1
ATOM 649 C C . PRO A 1 94 ? 13.450 -1.628 -7.470 1.00 95.62 94 PRO A C 1
ATOM 651 O O . PRO A 1 94 ? 12.792 -1.635 -6.422 1.00 95.62 94 PRO A O 1
ATOM 654 N N . ASP A 1 95 ? 12.963 -1.272 -8.656 1.00 96.81 95 ASP A N 1
ATOM 655 C CA . ASP A 1 95 ? 11.543 -1.094 -8.940 1.00 96.81 95 ASP A CA 1
ATOM 656 C C . ASP A 1 95 ? 10.757 -2.348 -8.539 1.00 96.81 95 ASP A C 1
ATOM 658 O O . ASP A 1 95 ? 11.162 -3.472 -8.854 1.00 96.81 95 ASP A O 1
ATOM 662 N N . ARG A 1 96 ? 9.631 -2.178 -7.840 1.00 96.75 96 ARG A N 1
ATOM 663 C CA . ARG A 1 96 ? 8.789 -3.309 -7.426 1.00 96.75 96 ARG A CA 1
ATOM 664 C C . ARG A 1 96 ? 7.358 -2.896 -7.122 1.00 96.75 96 ARG A C 1
ATOM 666 O O . ARG A 1 96 ? 7.098 -1.770 -6.713 1.00 96.75 96 ARG A O 1
ATOM 673 N N . PHE A 1 97 ? 6.441 -3.847 -7.229 1.00 97.50 97 PHE A N 1
ATOM 674 C CA . PHE A 1 97 ? 5.112 -3.726 -6.638 1.00 97.50 97 PHE A CA 1
ATOM 675 C C . PHE A 1 97 ? 5.185 -4.097 -5.155 1.00 97.50 97 PHE A C 1
ATOM 677 O O . PHE A 1 97 ? 5.842 -5.072 -4.786 1.00 97.50 97 PHE A O 1
ATOM 684 N N . ALA A 1 98 ? 4.569 -3.288 -4.297 1.00 95.75 98 ALA A N 1
ATOM 685 C CA . ALA A 1 98 ? 4.511 -3.551 -2.864 1.00 95.75 98 ALA A CA 1
ATOM 686 C C . ALA A 1 98 ? 3.198 -3.048 -2.251 1.00 95.75 98 ALA A C 1
ATOM 688 O O . ALA A 1 98 ? 2.535 -2.157 -2.788 1.00 95.75 98 ALA A O 1
ATOM 689 N N . TRP A 1 99 ? 2.836 -3.638 -1.111 1.00 95.94 99 TRP A N 1
ATOM 690 C CA . TRP A 1 99 ? 1.694 -3.216 -0.308 1.00 95.94 99 TRP A CA 1
ATOM 691 C C . TRP A 1 99 ? 2.026 -1.932 0.464 1.00 95.94 99 TRP A C 1
ATOM 693 O O . TRP A 1 99 ? 2.926 -1.907 1.302 1.00 95.94 99 TRP A O 1
ATOM 703 N N . ASP A 1 100 ? 1.279 -0.867 0.191 1.00 95.12 100 ASP A N 1
ATOM 704 C CA . ASP A 1 100 ? 1.368 0.428 0.864 1.00 95.12 100 ASP A CA 1
ATOM 705 C C . ASP A 1 100 ? 0.397 0.476 2.052 1.00 95.12 100 ASP A C 1
ATOM 707 O O . ASP A 1 100 ? -0.770 0.852 1.915 1.00 95.12 100 ASP A O 1
ATOM 711 N N . CYS A 1 101 ? 0.900 0.076 3.220 1.00 95.00 101 CYS A N 1
ATOM 712 C CA . CYS A 1 101 ? 0.189 0.053 4.504 1.00 95.00 101 CYS A CA 1
ATOM 713 C C . CYS A 1 101 ? 0.478 1.305 5.358 1.00 95.00 101 CYS A C 1
ATOM 715 O O . CYS A 1 101 ? 0.729 1.197 6.557 1.00 95.00 101 CYS A O 1
ATOM 717 N N . GLY A 1 102 ? 0.549 2.489 4.740 1.00 91.81 102 GLY A N 1
ATOM 718 C CA . GLY A 1 102 ? 0.949 3.723 5.428 1.00 91.81 102 GLY A CA 1
ATOM 719 C C . GLY A 1 102 ? 0.100 4.038 6.668 1.00 91.81 102 GLY A C 1
ATOM 720 O O . GLY A 1 102 ? -1.084 3.724 6.715 1.00 91.81 102 GLY A O 1
ATOM 721 N N . ILE A 1 103 ? 0.686 4.724 7.655 1.00 91.38 103 ILE A N 1
ATOM 722 C CA . ILE A 1 103 ? 0.034 5.042 8.944 1.00 91.38 103 ILE A CA 1
ATOM 723 C C . ILE A 1 103 ? -1.250 5.878 8.810 1.00 91.38 103 ILE A C 1
ATOM 725 O O . ILE A 1 103 ? -2.088 5.894 9.703 1.00 91.38 103 ILE A O 1
ATOM 729 N N . THR A 1 104 ? -1.408 6.584 7.691 1.00 92.81 104 THR A N 1
ATOM 730 C CA . THR A 1 104 ? -2.592 7.393 7.382 1.00 92.81 104 THR A CA 1
ATOM 731 C C . THR A 1 104 ? -3.719 6.588 6.735 1.00 92.81 104 THR A C 1
ATOM 733 O O . THR A 1 104 ? -4.774 7.149 6.439 1.00 92.81 104 THR A O 1
ATOM 736 N N . ARG A 1 105 ? -3.515 5.292 6.471 1.00 90.50 105 ARG A N 1
ATOM 737 C CA . ARG A 1 105 ? -4.554 4.414 5.934 1.00 90.50 105 ARG A CA 1
ATOM 738 C C . ARG A 1 105 ? -5.598 4.109 7.012 1.00 90.50 105 ARG A C 1
ATOM 740 O O . ARG A 1 105 ? -5.244 3.953 8.179 1.00 90.50 105 ARG A O 1
ATOM 747 N N . PRO A 1 106 ? -6.882 4.005 6.634 1.00 92.56 106 PRO A N 1
ATOM 748 C CA . PRO A 1 106 ? -7.922 3.629 7.576 1.00 92.56 106 PRO A CA 1
ATOM 749 C C . PRO A 1 106 ? -7.729 2.187 8.050 1.00 92.56 106 PRO A C 1
ATOM 751 O O . PRO A 1 106 ? -7.142 1.350 7.355 1.00 92.56 106 PRO A O 1
ATOM 754 N N . GLN A 1 107 ? -8.273 1.899 9.229 1.00 92.56 107 GLN A N 1
ATOM 755 C CA . GLN A 1 107 ? -8.388 0.528 9.697 1.00 92.56 107 GLN A CA 1
ATOM 756 C C . GLN A 1 107 ? -9.423 -0.231 8.871 1.00 92.56 107 GLN A C 1
ATOM 758 O O . GLN A 1 107 ? -10.384 0.347 8.355 1.00 92.56 107 GLN A O 1
ATOM 763 N N . CYS A 1 108 ? -9.227 -1.537 8.750 1.00 88.81 108 CYS A N 1
ATOM 764 C CA . CYS A 1 108 ? -10.245 -2.395 8.172 1.00 88.81 108 CYS A CA 1
ATOM 765 C C . CYS A 1 108 ? -11.399 -2.501 9.166 1.00 88.81 108 CYS A C 1
ATOM 767 O O . CYS A 1 108 ? -11.183 -2.811 10.333 1.00 88.81 108 CYS A O 1
ATOM 769 N N . HIS A 1 109 ? -12.632 -2.274 8.725 1.00 77.69 109 HIS A N 1
ATOM 770 C CA . HIS A 1 109 ? -13.777 -2.607 9.562 1.00 77.69 109 HIS A CA 1
ATOM 771 C C . HIS A 1 109 ? -13.992 -4.119 9.466 1.00 77.69 109 HIS A C 1
ATOM 773 O O . HIS A 1 109 ? -14.741 -4.590 8.611 1.00 77.69 109 HIS A O 1
ATOM 779 N N . LEU A 1 110 ? -13.253 -4.896 10.265 1.00 67.69 110 LEU A N 1
ATOM 780 C CA . LEU A 1 110 ? -13.590 -6.303 10.434 1.00 67.69 110 LEU A CA 1
ATOM 781 C C . LEU A 1 110 ? -14.850 -6.353 11.302 1.00 67.69 110 LEU A C 1
ATOM 783 O O . LEU A 1 110 ? -14.832 -5.795 12.403 1.00 67.69 110 LEU A O 1
ATOM 787 N N . PRO A 1 111 ? -15.940 -6.987 10.834 1.00 67.38 111 PRO A N 1
ATOM 788 C CA . PRO A 1 111 ? -17.041 -7.286 11.732 1.00 67.38 111 PRO A CA 1
ATOM 789 C C . PRO A 1 111 ? -16.488 -8.097 12.915 1.00 67.38 111 PRO A C 1
ATOM 791 O O . PRO A 1 111 ? -15.536 -8.867 12.727 1.00 67.38 111 PRO A O 1
ATOM 794 N N . PRO A 1 112 ? -17.027 -7.912 14.132 1.00 64.69 112 PRO A N 1
ATOM 795 C CA . PRO A 1 112 ? -16.600 -8.698 15.279 1.00 64.69 112 PRO A CA 1
ATOM 796 C C . PRO A 1 112 ? -16.663 -10.184 14.915 1.00 64.69 112 PRO A C 1
ATOM 798 O O . PRO A 1 112 ? -17.639 -10.641 14.324 1.00 64.69 112 PRO A O 1
ATOM 801 N N . ALA A 1 113 ? -15.600 -10.925 15.244 1.00 65.94 113 ALA A N 1
ATOM 802 C CA . ALA A 1 113 ? -15.517 -12.364 14.981 1.00 65.94 113 ALA A CA 1
ATOM 803 C C . ALA A 1 113 ? -16.669 -13.137 15.647 1.00 65.94 113 ALA A C 1
ATOM 805 O O . ALA A 1 113 ? -17.035 -14.221 15.199 1.00 65.94 113 ALA A O 1
ATOM 806 N N . ASP A 1 114 ? -17.260 -12.541 16.682 1.00 59.25 114 ASP A N 1
ATOM 807 C CA . ASP A 1 114 ? -18.458 -13.014 17.348 1.00 59.25 114 ASP A CA 1
ATOM 808 C C . ASP A 1 114 ? -19.710 -12.489 16.630 1.00 59.25 114 ASP A C 1
ATOM 810 O O . ASP A 1 114 ? -20.433 -11.611 17.100 1.00 59.25 114 ASP A O 1
ATOM 814 N N . LEU A 1 115 ? -19.956 -13.011 15.429 1.00 59.16 115 LEU A N 1
ATOM 815 C CA . LEU A 1 115 ? -21.300 -13.001 14.868 1.00 59.16 115 LEU A CA 1
ATOM 816 C C . LEU A 1 115 ? -22.071 -14.169 15.494 1.00 59.16 115 LEU A C 1
ATOM 818 O O . LEU A 1 115 ? -22.480 -15.089 14.783 1.00 59.16 115 LEU A O 1
ATOM 822 N N . THR A 1 116 ? -22.294 -14.157 16.817 1.00 64.00 116 THR A N 1
ATOM 823 C CA . THR A 1 116 ? -23.471 -14.864 17.336 1.00 64.00 116 THR A CA 1
ATOM 824 C C . THR A 1 116 ? -24.647 -14.340 16.525 1.00 64.00 116 THR A C 1
ATOM 826 O O . THR A 1 116 ? -24.814 -13.115 16.473 1.00 64.00 116 THR A O 1
ATOM 829 N N . PRO A 1 117 ? -25.425 -15.203 15.852 1.00 67.31 117 PRO A N 1
ATOM 830 C CA . PRO A 1 117 ? -26.628 -14.770 15.168 1.00 67.31 117 PRO A CA 1
ATOM 831 C C . PRO A 1 117 ? -27.434 -13.937 16.159 1.00 67.31 117 PRO A C 1
ATOM 833 O O . PRO A 1 117 ? -27.854 -14.450 17.195 1.00 67.31 117 PRO A O 1
ATOM 836 N N . VAL A 1 118 ? -27.563 -12.635 15.896 1.00 62.03 118 VAL A N 1
ATOM 837 C CA . VAL A 1 118 ? -28.452 -11.786 16.680 1.00 62.03 118 VAL A CA 1
ATOM 838 C C . VAL A 1 118 ? -29.832 -12.350 16.402 1.00 62.03 118 VAL A C 1
ATOM 840 O O . VAL A 1 118 ? -30.338 -12.209 15.289 1.00 62.03 118 VAL A O 1
ATOM 843 N N . ASP A 1 119 ? -30.378 -13.088 17.365 1.00 70.69 119 ASP A N 1
ATOM 844 C CA . ASP A 1 119 ? -31.719 -13.631 17.254 1.00 70.69 119 ASP A CA 1
ATOM 845 C C . ASP A 1 119 ? -32.668 -12.434 17.069 1.00 70.69 119 ASP A C 1
ATOM 847 O O . ASP A 1 119 ? -32.735 -11.568 17.946 1.00 70.69 119 ASP A O 1
ATOM 851 N N . PRO A 1 120 ? -33.362 -12.315 15.922 1.00 67.00 120 PRO A N 1
ATOM 852 C CA . PRO A 1 120 ? -34.204 -11.155 15.640 1.00 67.00 120 PRO A CA 1
ATOM 853 C C . PRO A 1 120 ? -35.435 -11.084 16.560 1.00 67.00 120 PRO A C 1
ATOM 855 O O . PRO A 1 120 ? -36.185 -10.111 16.492 1.00 67.00 120 PRO A O 1
ATOM 858 N N . TYR A 1 121 ? -35.642 -12.091 17.414 1.00 77.12 121 TYR A N 1
ATOM 859 C CA . TYR A 1 121 ? -36.675 -12.163 18.440 1.00 77.12 121 TYR A CA 1
ATOM 860 C C . TYR A 1 121 ? -36.111 -12.042 19.863 1.00 77.12 121 TYR A C 1
ATOM 862 O O . TYR A 1 121 ? -36.874 -12.183 20.823 1.00 77.12 121 TYR A O 1
ATOM 870 N N . ALA A 1 122 ? -34.817 -11.741 20.033 1.00 75.88 122 ALA A N 1
ATOM 871 C CA . ALA A 1 122 ? -34.247 -11.414 21.330 1.00 75.88 122 ALA A CA 1
ATOM 872 C C . ALA A 1 122 ? -34.897 -10.124 21.848 1.00 75.88 122 ALA A C 1
ATOM 874 O O . ALA A 1 122 ? -34.550 -9.012 21.448 1.00 75.88 122 ALA A O 1
ATOM 875 N N . VAL A 1 123 ? -35.887 -10.285 22.726 1.00 77.88 123 VAL A N 1
ATOM 876 C CA . VAL A 1 123 ? -36.564 -9.178 23.400 1.00 77.88 123 VAL A CA 1
ATOM 877 C C . VAL A 1 123 ? -35.512 -8.447 24.240 1.00 77.88 123 VAL A C 1
ATOM 879 O O . VAL A 1 123 ? -34.913 -9.077 25.117 1.00 77.88 123 VAL A O 1
ATOM 882 N N . PRO A 1 124 ? -35.243 -7.151 23.991 1.00 74.88 124 PRO A N 1
ATOM 883 C CA . PRO A 1 124 ? -34.302 -6.407 24.814 1.00 74.88 124 PRO A CA 1
ATOM 884 C C . PRO A 1 124 ? -34.803 -6.415 26.264 1.00 74.88 124 PRO A C 1
ATOM 886 O O . PRO A 1 124 ? -36.014 -6.293 26.483 1.00 74.88 124 PRO A O 1
ATOM 889 N N . PRO A 1 125 ? -33.916 -6.569 27.263 1.00 74.81 125 PRO A N 1
ATOM 890 C CA . PRO A 1 125 ? -34.333 -6.502 28.651 1.00 74.81 125 PRO A CA 1
ATOM 891 C C . PRO A 1 125 ? -34.965 -5.131 28.892 1.00 74.81 125 PRO A C 1
ATOM 893 O O . PRO A 1 125 ? -34.331 -4.094 28.698 1.00 74.81 125 PRO A O 1
ATOM 896 N N . VAL A 1 126 ? -36.238 -5.129 29.282 1.00 77.25 126 VAL A N 1
ATOM 897 C CA . VAL A 1 126 ? -36.909 -3.917 29.738 1.00 77.25 126 VAL A CA 1
ATOM 898 C C . VAL A 1 126 ? -36.261 -3.573 31.072 1.00 77.25 126 VAL A C 1
ATOM 900 O O . VAL A 1 126 ? -36.462 -4.276 32.062 1.00 77.25 126 VAL A O 1
ATOM 903 N N . ILE A 1 127 ? -35.419 -2.542 31.079 1.00 69.19 127 ILE A N 1
ATOM 904 C CA . ILE A 1 127 ? -34.882 -1.981 32.314 1.00 69.19 127 ILE A CA 1
ATOM 905 C C . ILE A 1 127 ? -36.070 -1.304 32.989 1.00 69.19 127 ILE A C 1
ATOM 907 O O . ILE A 1 127 ? -36.492 -0.220 32.592 1.00 69.19 127 ILE A O 1
ATOM 911 N N . VAL A 1 128 ? -36.685 -2.003 33.939 1.00 78.19 128 VAL A N 1
ATOM 912 C CA . VAL A 1 128 ? -37.674 -1.401 34.823 1.00 78.19 128 VAL A CA 1
ATOM 913 C C . VAL A 1 128 ? -36.864 -0.618 35.844 1.00 78.19 128 VAL A C 1
ATOM 915 O O . VAL A 1 128 ? -36.219 -1.220 36.703 1.00 78.19 128 VAL A O 1
ATOM 918 N N . ASP A 1 129 ? -36.842 0.706 35.703 1.00 66.81 129 ASP A N 1
ATOM 919 C CA . ASP A 1 129 ? -36.391 1.600 36.767 1.00 66.81 129 ASP A CA 1
ATOM 920 C C . ASP A 1 129 ? -37.335 1.363 37.953 1.00 66.81 129 ASP A C 1
ATOM 922 O O . ASP A 1 129 ? -38.477 1.824 37.981 1.00 66.81 129 ASP A O 1
ATOM 926 N N . VAL A 1 130 ? -36.909 0.503 38.880 1.00 75.62 130 VAL A N 1
ATOM 927 C CA . VAL A 1 130 ? -37.569 0.357 40.172 1.00 75.62 130 VAL A CA 1
ATOM 928 C C . VAL A 1 130 ? -37.241 1.639 40.910 1.00 75.62 130 VAL A C 1
ATOM 930 O O . VAL A 1 130 ? -36.134 1.777 41.427 1.00 75.62 130 VAL A O 1
ATOM 933 N N . ASP A 1 131 ? -38.198 2.567 40.872 1.00 64.50 131 ASP A N 1
ATOM 934 C CA . ASP A 1 131 ? -38.223 3.824 41.612 1.00 64.50 131 ASP A CA 1
ATOM 935 C C . ASP A 1 131 ? -37.674 3.571 43.023 1.00 64.50 131 ASP A C 1
ATOM 937 O O . ASP A 1 131 ? -38.306 2.925 43.865 1.00 64.50 131 ASP A O 1
ATOM 941 N N . HIS A 1 132 ? -36.412 3.953 43.225 1.00 70.94 132 HIS A N 1
ATOM 942 C CA . HIS A 1 132 ? -35.767 3.897 44.524 1.00 70.94 132 HIS A CA 1
ATOM 943 C C . HIS A 1 132 ? -36.438 5.000 45.335 1.00 70.94 132 HIS A C 1
ATOM 945 O O . HIS A 1 132 ? -36.301 6.160 44.935 1.00 70.94 132 HIS A O 1
ATOM 951 N N . PRO A 1 133 ? -37.167 4.687 46.423 1.00 63.56 133 PRO A N 1
ATOM 952 C CA . PRO A 1 133 ? -37.827 5.724 47.192 1.00 63.56 133 PRO A CA 1
ATOM 953 C C . PRO A 1 133 ? -36.771 6.742 47.621 1.00 63.56 133 PRO A C 1
ATOM 955 O O . PRO A 1 133 ? -35.807 6.398 48.310 1.00 63.56 133 PRO A O 1
ATOM 958 N N . HIS A 1 134 ? -36.943 7.975 47.140 1.00 58.97 134 HIS A N 1
ATOM 959 C CA . HIS A 1 134 ? -36.201 9.140 47.592 1.00 58.97 134 HIS A CA 1
ATOM 960 C C . HIS A 1 134 ? -36.428 9.230 49.099 1.00 58.97 134 HIS A C 1
ATOM 962 O O . HIS A 1 134 ? -37.527 9.537 49.559 1.00 58.97 134 HIS A O 1
ATOM 968 N N . ALA A 1 135 ? -35.404 8.880 49.871 1.00 62.78 135 ALA A N 1
ATOM 969 C CA . ALA A 1 135 ? -35.331 9.286 51.258 1.00 62.78 135 ALA A CA 1
ATOM 970 C C . ALA A 1 135 ? -35.038 10.791 51.253 1.00 62.78 135 ALA A C 1
ATOM 972 O O . ALA A 1 135 ? -33.888 11.219 51.318 1.00 62.78 135 ALA A O 1
ATOM 973 N N . ASP A 1 136 ? -36.096 11.581 51.084 1.00 69.31 136 ASP A N 1
ATOM 974 C CA . ASP A 1 136 ? -36.141 12.942 51.589 1.00 69.31 136 ASP A CA 1
ATOM 975 C C . ASP A 1 136 ? -36.098 12.838 53.114 1.00 69.31 136 ASP A C 1
ATOM 977 O O . ASP A 1 136 ? -37.110 12.525 53.726 1.00 69.31 136 ASP A O 1
ATOM 981 N N . ASP A 1 137 ? -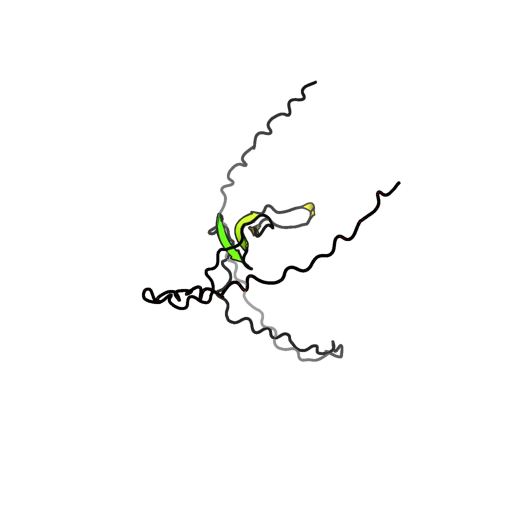34.916 12.981 53.703 1.00 62.69 137 ASP A N 1
ATOM 982 C CA . ASP A 1 137 ? -34.693 13.563 55.031 1.00 62.69 137 ASP A CA 1
ATOM 983 C C . ASP A 1 137 ? -33.208 13.393 55.365 1.00 62.69 137 ASP A C 1
ATOM 985 O O . ASP A 1 137 ? -32.757 12.292 55.654 1.00 62.69 137 ASP A O 1
ATOM 989 N N . GLU A 1 138 ? -32.446 14.483 55.283 1.00 60.62 138 GLU A N 1
ATOM 990 C CA . GLU A 1 138 ? -31.526 14.889 56.351 1.00 60.62 138 GLU A CA 1
ATOM 991 C C . GLU A 1 138 ? -31.005 16.298 56.038 1.00 60.62 138 GLU A C 1
ATOM 993 O O . GLU A 1 138 ? -29.992 16.529 55.375 1.00 60.62 138 GLU A O 1
ATOM 998 N N . ASP A 1 139 ? -31.782 17.261 56.534 1.00 63.69 139 ASP A N 1
ATOM 999 C CA . ASP A 1 139 ? -31.276 18.497 57.117 1.00 63.69 139 ASP A CA 1
ATOM 1000 C C . ASP A 1 139 ? -30.027 18.174 57.954 1.00 63.69 139 ASP A C 1
ATOM 1002 O O . ASP A 1 139 ? -30.134 17.596 59.034 1.00 63.69 139 ASP A O 1
ATOM 1006 N N . ASN A 1 140 ? -28.832 18.510 57.465 1.00 59.38 140 ASN A N 1
ATOM 1007 C CA . ASN A 1 140 ? -27.742 18.791 58.387 1.00 59.38 140 ASN A CA 1
ATOM 1008 C C . ASN A 1 140 ? -26.827 19.897 57.863 1.00 59.38 140 ASN A C 1
ATOM 1010 O O . ASN A 1 140 ? -26.056 19.753 56.913 1.00 59.38 140 ASN A O 1
ATOM 1014 N N . GLN A 1 141 ? -26.997 21.031 58.526 1.00 61.25 141 GLN A N 1
ATOM 1015 C CA . GLN A 1 141 ? -26.209 22.245 58.483 1.00 61.25 141 GLN A CA 1
ATOM 1016 C C . GLN A 1 141 ? -24.717 21.942 58.650 1.00 61.25 141 GLN A C 1
ATOM 1018 O O . GLN A 1 141 ? -24.340 21.278 59.603 1.00 61.25 141 GLN A O 1
ATOM 1023 N N . GLU A 1 142 ? -23.858 22.562 57.842 1.00 58.72 142 GLU A N 1
ATOM 1024 C CA . GLU A 1 142 ? -22.757 23.312 58.444 1.00 58.72 142 GLU A CA 1
ATOM 1025 C C . GLU A 1 142 ? -22.251 24.394 57.491 1.00 58.72 142 GLU A C 1
ATOM 1027 O O . GLU A 1 142 ? -21.648 24.164 56.444 1.00 58.72 142 GLU A O 1
ATOM 1032 N N . ALA A 1 143 ? -22.572 25.623 57.877 1.00 61.31 143 ALA A N 1
ATOM 1033 C CA . ALA A 1 143 ? -21.980 26.829 57.353 1.00 61.31 143 ALA A CA 1
ATOM 1034 C C . ALA A 1 143 ? -20.506 26.880 57.778 1.00 61.31 143 ALA A C 1
ATOM 1036 O O . ALA A 1 143 ? -20.179 27.471 58.806 1.00 61.31 143 ALA A O 1
ATOM 1037 N N . GLU A 1 144 ? -19.602 26.296 56.992 1.00 58.94 144 GLU A N 1
ATOM 1038 C CA . GLU A 1 144 ? -18.176 26.554 57.179 1.00 58.94 144 GLU A CA 1
ATOM 1039 C C . GLU A 1 144 ? -17.790 27.833 56.424 1.00 58.94 144 GLU A C 1
ATOM 1041 O O . GLU A 1 144 ? -17.681 27.899 55.198 1.00 58.94 144 GLU A O 1
ATOM 1046 N N . SER A 1 145 ? -17.665 28.901 57.208 1.00 63.38 145 SER A N 1
ATOM 1047 C CA . SER A 1 145 ? -17.182 30.213 56.797 1.00 63.38 145 SER A CA 1
ATOM 1048 C C . SER A 1 145 ? -15.733 30.126 56.315 1.00 63.38 145 SER A C 1
ATOM 1050 O O . SER A 1 145 ? -14.818 29.999 57.126 1.00 63.38 145 SER A O 1
ATOM 1052 N N . VAL A 1 146 ? -15.503 30.269 55.009 1.00 72.44 146 VAL A N 1
ATOM 1053 C CA . VAL A 1 146 ? -14.154 30.467 54.457 1.00 72.44 146 VAL A CA 1
ATOM 1054 C C . VAL A 1 146 ? -13.831 31.971 54.448 1.00 72.44 146 VAL A C 1
ATOM 1056 O O . VAL A 1 146 ? -14.546 32.736 53.796 1.00 72.44 146 VAL A O 1
ATOM 1059 N N . PRO A 1 147 ? -12.780 32.439 55.151 1.00 74.06 147 PRO A N 1
ATOM 1060 C CA . PRO A 1 147 ? -12.379 33.843 55.125 1.00 74.06 147 PRO A CA 1
ATOM 1061 C C . PRO A 1 147 ? -11.678 34.221 53.803 1.00 74.06 147 PRO A C 1
ATOM 1063 O O . PRO A 1 147 ? -11.052 33.365 53.168 1.00 74.06 147 PRO A O 1
ATOM 1066 N N . PRO A 1 148 ? -11.728 35.504 53.390 1.00 69.38 148 PRO A N 1
ATOM 1067 C CA . PRO A 1 148 ? -11.054 35.972 52.182 1.00 69.38 148 PRO A CA 1
ATOM 1068 C C . PRO A 1 148 ? -9.527 35.929 52.348 1.00 69.38 148 PRO A C 1
ATOM 1070 O O . PRO A 1 148 ? -8.982 36.388 53.352 1.00 69.38 148 PRO A O 1
ATOM 1073 N N . GLN A 1 149 ? -8.851 35.361 51.349 1.00 66.44 149 GLN A N 1
ATOM 1074 C CA . GLN A 1 149 ? -7.389 35.327 51.234 1.00 66.44 149 GLN A CA 1
ATOM 1075 C C . GLN A 1 149 ? -6.855 36.662 50.663 1.00 66.44 149 GLN A C 1
ATOM 1077 O O . GLN A 1 149 ? -7.606 37.337 49.954 1.00 66.44 149 GLN A O 1
ATOM 1082 N N . PRO A 1 150 ? -5.608 37.049 51.004 1.00 70.69 150 PRO A N 1
ATOM 1083 C CA . PRO A 1 150 ? -5.060 38.399 50.806 1.00 70.69 150 PRO A CA 1
ATOM 1084 C C . PRO A 1 150 ? -4.772 38.792 49.352 1.00 70.69 150 PRO A C 1
ATOM 1086 O O . PRO A 1 150 ? -4.469 37.897 48.529 1.00 70.69 150 PRO A O 1
#

Foldseek 3Di:
DDDDDDDDDDDDDDDDDDDDDDDDDDDDDDDDDDDDDDDDDDDDDPDDDPPCPVPDPPPPPDDQAPVQAQPWDADPQFIWGWHWDPADVVVPGHTGTDTHRDPPTHGDPDPPPPPPPPPPPPDPPDPDPPPDPPPPDDDDDDDDDDDDDD

Radius of gyration: 35.97 Å; chains: 1; bounding box: 72×79×89 Å

Sequence (150 aa):
MRSSHPKAGRLLPPATAGLIAAGMLLRAGATPLAQTSPNQSGESPAAGPPSSGETAPGEAAPRCDAAHEGIVACFANVLCLCRFHPGDAARKLPDRFAWDCGITRPQCHLPPADLTPVDPYAVPPVIVDVDHPHADDEDNQEAESVPPQP